Protein AF-A0A2P2M7R4-F1 (afdb_monomer_lite)

pLDDT: mean 86.1, std 12.44, range [31.02, 96.88]

InterPro domains:
  IPR011989 Armadillo-like helical [G3DSA:1.25.10.10] (7-182)
  IPR016024 Armadillo-type fold [SSF48371] (13-178)

Secondary structure (DSSP, 8-state):
-HHHHHHHHHHHHHHHHHHHHHHHHHHHHHHHHHHHHHHHHHHHHTT-SSHHHHHHHHHHHHHHTHHHHHHHHHTT-----HHHHHHHHHHHHTTS-TTT-HHHHHHHHHHHHHTTTTS-HHHHHHHHHHHHHHHTSS--HHHHHHHHHHHHHHTTT-TTT--HHHHHHHHHHHHHHHHHHH-

Sequence (183 aa):
MYSFLNLPTGSLLLEEVVNSCGREGINAIIDAVREKFNESQQEKAAGSVAWWRTREAILFALASLSDQLHEVEGLGLTSINLGGLAEQMVTEDIRTGVHDSPFLYARLFIFVAKFSPVISHGVLEHFLSAAIKVVGLDVPPPVKVGACRALSQLLPEANQGINQAQIMCLLSSLTELLHQVMF

Structure (mmCIF, N/CA/C/O backbone):
data_AF-A0A2P2M7R4-F1
#
_entry.id   AF-A0A2P2M7R4-F1
#
loop_
_atom_site.group_PDB
_atom_site.id
_atom_site.type_symbol
_atom_site.label_atom_id
_atom_site.label_alt_id
_atom_site.label_comp_id
_atom_site.label_asym_id
_atom_site.label_entity_id
_atom_site.label_seq_id
_atom_site.pdbx_PDB_ins_code
_atom_site.Cartn_x
_atom_site.Cartn_y
_atom_site.Cartn_z
_atom_site.occupancy
_atom_site.B_iso_or_equiv
_atom_site.auth_seq_id
_atom_site.auth_comp_id
_atom_site.auth_asym_id
_atom_site.auth_atom_id
_atom_site.pdbx_PDB_model_num
ATOM 1 N N . MET A 1 1 ? 8.439 12.020 -15.341 1.00 35.28 1 MET A N 1
ATOM 2 C CA . MET A 1 1 ? 7.322 12.948 -15.630 1.00 35.28 1 MET A CA 1
ATOM 3 C C . MET A 1 1 ? 6.270 12.324 -16.552 1.00 35.28 1 MET A C 1
ATOM 5 O O . MET A 1 1 ? 5.099 12.444 -16.238 1.00 35.28 1 MET A O 1
ATOM 9 N N . TYR A 1 2 ? 6.648 11.572 -17.597 1.00 31.02 2 TYR A N 1
ATOM 10 C CA . TYR A 1 2 ? 5.688 10.877 -18.477 1.00 31.02 2 TYR A CA 1
ATOM 11 C C . TYR A 1 2 ? 4.867 9.738 -17.827 1.00 31.02 2 TYR A C 1
ATOM 13 O O . TYR A 1 2 ? 3.790 9.433 -18.321 1.00 31.02 2 TYR A O 1
ATOM 21 N N . SER A 1 3 ? 5.303 9.133 -16.710 1.00 43.03 3 SER A N 1
ATOM 22 C CA . SER A 1 3 ? 4.525 8.064 -16.048 1.00 43.03 3 SER A CA 1
ATOM 23 C C . SER A 1 3 ? 3.287 8.572 -15.295 1.00 43.03 3 SER A C 1
ATOM 25 O O . SER A 1 3 ? 2.290 7.863 -15.232 1.00 43.03 3 SER A O 1
ATOM 27 N N . PHE A 1 4 ? 3.312 9.803 -14.768 1.00 40.88 4 PHE A N 1
ATOM 28 C CA . PHE A 1 4 ? 2.207 10.361 -13.975 1.00 40.88 4 PHE A CA 1
ATOM 29 C C . PHE A 1 4 ? 0.974 10.733 -14.808 1.00 40.88 4 PHE A C 1
ATOM 31 O O . PHE A 1 4 ? -0.127 10.727 -14.271 1.00 40.88 4 PHE A O 1
ATOM 38 N N . LEU A 1 5 ? 1.132 11.003 -16.110 1.00 36.91 5 LEU A N 1
ATOM 39 C CA . LEU A 1 5 ? 0.013 11.316 -17.011 1.00 36.91 5 LEU A CA 1
ATOM 40 C C . LEU A 1 5 ? -0.782 10.074 -17.449 1.00 36.91 5 LEU A C 1
ATOM 42 O O . LEU A 1 5 ? -1.956 10.200 -17.771 1.00 36.91 5 LEU A O 1
ATOM 46 N N . ASN A 1 6 ? -0.179 8.881 -17.419 1.00 51.44 6 ASN A N 1
ATOM 47 C CA . ASN A 1 6 ? -0.851 7.638 -17.822 1.00 51.44 6 ASN A CA 1
ATOM 48 C C . ASN A 1 6 ? -1.530 6.907 -16.654 1.00 51.44 6 ASN A C 1
ATOM 50 O O . ASN A 1 6 ? -2.364 6.038 -16.885 1.00 51.44 6 ASN A O 1
ATOM 54 N N . LEU A 1 7 ? -1.185 7.250 -15.410 1.00 60.19 7 LEU A N 1
ATOM 55 C CA . LEU A 1 7 ? -1.756 6.643 -14.204 1.00 60.19 7 LEU A CA 1
ATOM 56 C C . LEU A 1 7 ? -3.278 6.882 -14.075 1.00 60.19 7 LEU A C 1
ATOM 58 O O . LEU A 1 7 ? -3.989 5.903 -13.856 1.00 60.19 7 LEU A O 1
ATOM 62 N N . PRO A 1 8 ? -3.808 8.108 -14.282 1.00 67.44 8 PRO A N 1
ATOM 63 C CA . PRO A 1 8 ? -5.254 8.351 -14.253 1.00 67.44 8 PRO A CA 1
ATOM 64 C C . PRO A 1 8 ? -6.007 7.614 -15.367 1.00 67.44 8 PRO A C 1
ATOM 66 O O . PRO A 1 8 ? -7.069 7.052 -15.134 1.00 67.44 8 PRO A O 1
ATOM 69 N N . THR A 1 9 ? -5.450 7.566 -16.579 1.00 78.81 9 THR A N 1
ATOM 70 C CA . THR A 1 9 ? -6.065 6.844 -17.704 1.00 78.81 9 THR A CA 1
ATOM 71 C C . THR A 1 9 ? -6.056 5.332 -17.472 1.00 78.81 9 THR A C 1
ATOM 73 O O . THR A 1 9 ? -7.004 4.642 -17.834 1.00 78.81 9 THR A O 1
ATOM 76 N N . GLY A 1 10 ? -4.998 4.815 -16.838 1.00 83.88 10 GLY A N 1
ATOM 77 C CA . GLY A 1 10 ? -4.879 3.407 -16.473 1.00 83.88 10 GLY A CA 1
ATOM 78 C C . GLY A 1 10 ? -5.911 2.970 -15.435 1.00 83.88 10 GLY A C 1
ATOM 79 O O . GLY A 1 10 ? -6.540 1.934 -15.626 1.00 83.88 10 GLY A O 1
ATOM 80 N N . SER A 1 11 ? -6.134 3.754 -14.373 1.00 87.62 11 SER A N 1
ATOM 81 C CA . SER A 1 11 ? -7.157 3.416 -13.371 1.00 87.62 11 SER A CA 1
ATOM 82 C C . SER A 1 11 ? -8.567 3.452 -13.955 1.00 87.62 11 SER A C 1
ATOM 84 O O . SER A 1 11 ? -9.336 2.536 -13.700 1.00 87.62 11 SER A O 1
ATOM 86 N N . LEU A 1 12 ? -8.874 4.431 -14.812 1.00 89.62 12 LEU A N 1
ATOM 87 C CA . LEU A 1 12 ? -10.172 4.502 -15.493 1.00 89.62 12 LEU A CA 1
ATOM 88 C C . LEU A 1 12 ? -10.422 3.284 -16.388 1.00 89.62 12 LEU A C 1
ATOM 90 O O . LEU A 1 12 ? -11.534 2.772 -16.438 1.00 89.62 12 LEU A O 1
ATOM 94 N N . LEU A 1 13 ? -9.388 2.791 -17.076 1.00 91.88 13 LEU A N 1
ATOM 95 C CA . LEU A 1 13 ? -9.505 1.567 -17.866 1.00 91.88 13 LEU A CA 1
ATOM 96 C C . LEU A 1 13 ? -9.751 0.340 -16.979 1.00 91.88 13 LEU A C 1
ATOM 98 O O . LEU A 1 13 ? -10.551 -0.517 -17.340 1.00 91.88 13 LEU A O 1
ATOM 102 N N . LEU A 1 14 ? -9.074 0.246 -15.832 1.00 93.00 14 LEU A N 1
ATOM 103 C CA . LEU A 1 14 ? -9.299 -0.839 -14.875 1.00 93.00 14 LEU A CA 1
ATOM 104 C C . LEU A 1 14 ? -10.723 -0.802 -14.306 1.00 93.00 14 LEU A C 1
ATOM 106 O O . LEU A 1 14 ? -11.369 -1.843 -14.224 1.00 93.00 14 LEU A O 1
ATOM 110 N N . GLU A 1 15 ? -11.216 0.386 -13.957 1.00 91.50 15 GLU A N 1
ATOM 111 C CA . GLU A 1 15 ? -12.596 0.597 -13.514 1.00 91.50 15 GLU A CA 1
ATOM 112 C C . GLU A 1 15 ? -13.587 0.174 -14.604 1.00 91.50 15 GLU A C 1
ATOM 114 O O . GLU A 1 15 ? -14.522 -0.572 -14.326 1.00 91.50 15 GLU A O 1
ATOM 119 N N . GLU A 1 16 ? -13.347 0.569 -15.856 1.00 92.38 16 GLU A N 1
ATOM 120 C CA . GLU A 1 16 ? -14.188 0.181 -16.989 1.00 92.38 16 GLU A CA 1
ATOM 121 C C . GLU A 1 16 ? -14.194 -1.336 -17.212 1.00 92.38 16 GLU A C 1
ATOM 123 O O . GLU A 1 16 ? -15.250 -1.917 -17.439 1.00 92.38 16 GLU A O 1
ATOM 128 N N . VAL A 1 17 ? -13.046 -2.008 -17.088 1.00 92.75 17 VAL A N 1
ATOM 129 C CA . VAL A 1 17 ? -12.968 -3.476 -17.176 1.00 92.75 17 VAL A CA 1
ATOM 130 C C . VAL A 1 17 ? -13.793 -4.138 -16.075 1.00 92.75 17 VAL A C 1
ATOM 132 O O . VAL A 1 17 ? -14.521 -5.088 -16.357 1.00 92.75 17 VAL A O 1
ATOM 135 N N . VAL A 1 18 ? -13.718 -3.652 -14.835 1.00 92.12 18 VAL A N 1
ATOM 136 C CA . VAL A 1 18 ? -14.536 -4.181 -13.732 1.00 92.12 18 VAL A CA 1
ATOM 137 C C . VAL A 1 18 ? -16.023 -3.932 -13.982 1.00 92.12 18 VAL A C 1
ATOM 139 O O . VAL A 1 18 ? -16.830 -4.840 -13.799 1.00 92.12 18 VAL A O 1
ATOM 142 N N . ASN A 1 19 ? -16.390 -2.744 -14.458 1.00 90.69 19 ASN A N 1
ATOM 143 C CA . ASN A 1 19 ? -17.783 -2.384 -14.716 1.00 90.69 19 ASN A CA 1
ATOM 144 C C . ASN A 1 19 ? -18.386 -3.180 -15.885 1.00 90.69 19 ASN A C 1
ATOM 146 O O . ASN A 1 19 ? -19.524 -3.637 -15.798 1.00 90.69 19 ASN A O 1
ATOM 150 N N . SER A 1 20 ? -17.623 -3.375 -16.963 1.00 93.62 20 SER A N 1
ATOM 151 C CA . SER A 1 20 ? -18.071 -4.076 -18.171 1.00 93.62 20 SER A CA 1
ATOM 152 C C . SER A 1 20 ? -18.028 -5.602 -18.040 1.00 93.62 20 SER A C 1
ATOM 154 O O . SER A 1 20 ? -18.881 -6.291 -18.598 1.00 93.62 20 SER A O 1
ATOM 156 N N . CYS A 1 21 ? -17.049 -6.147 -17.311 1.00 90.94 21 CYS A N 1
ATOM 157 C CA . CYS A 1 21 ? -16.827 -7.594 -17.200 1.00 90.94 21 CYS A CA 1
ATOM 158 C C . CYS A 1 21 ? -17.222 -8.174 -15.835 1.00 90.94 21 CYS A C 1
ATOM 160 O O . CYS A 1 21 ? -17.026 -9.365 -15.613 1.00 90.94 21 CYS A O 1
ATOM 162 N N . GLY A 1 22 ? -17.724 -7.359 -14.905 1.00 88.56 22 GLY A N 1
ATOM 163 C CA . GLY A 1 22 ? -18.180 -7.798 -13.589 1.00 88.56 22 GLY A CA 1
ATOM 164 C C . GLY A 1 22 ? -17.140 -8.629 -12.830 1.00 88.56 22 GLY A C 1
ATOM 165 O O . GLY A 1 22 ? -15.982 -8.237 -12.660 1.00 88.56 22 GLY A O 1
ATOM 166 N N . ARG A 1 23 ? -17.557 -9.810 -12.362 1.00 86.69 23 ARG A N 1
ATOM 167 C CA . ARG A 1 23 ? -16.723 -10.684 -11.523 1.00 86.69 23 ARG A CA 1
ATOM 168 C C . ARG A 1 23 ? -15.523 -11.236 -12.279 1.00 86.69 23 ARG A C 1
ATOM 170 O O . ARG A 1 23 ? -14.448 -11.369 -11.704 1.00 86.69 23 ARG A O 1
ATOM 177 N N . GLU A 1 24 ? -15.697 -11.565 -13.548 1.00 89.69 24 GLU A N 1
ATOM 178 C CA . GLU A 1 24 ? -14.645 -12.072 -14.418 1.00 89.69 24 GLU A CA 1
ATOM 179 C C . GLU A 1 24 ? -13.532 -11.030 -14.570 1.00 89.69 24 GLU A C 1
ATOM 181 O O . GLU A 1 24 ? -12.355 -11.381 -14.491 1.00 89.69 24 GLU A O 1
ATOM 186 N N . GLY A 1 25 ? -13.899 -9.748 -14.685 1.00 92.19 25 GLY A N 1
ATOM 187 C CA . GLY A 1 25 ? -12.954 -8.629 -14.679 1.00 92.19 25 GLY A CA 1
ATOM 188 C C . GLY A 1 25 ? -12.169 -8.534 -13.369 1.00 92.19 25 GLY A C 1
ATOM 189 O O . GLY A 1 25 ? -10.942 -8.447 -13.386 1.00 92.19 25 GLY A O 1
ATOM 190 N N . ILE A 1 26 ? -12.858 -8.630 -12.230 1.00 91.06 26 ILE A N 1
ATOM 191 C CA . ILE A 1 26 ? -12.224 -8.607 -10.902 1.00 91.06 26 ILE A CA 1
ATOM 192 C C . ILE A 1 26 ? -11.266 -9.787 -10.719 1.00 91.06 26 ILE A C 1
ATOM 194 O O . ILE A 1 26 ? -10.124 -9.588 -10.308 1.00 91.06 26 ILE A O 1
ATOM 198 N N . ASN A 1 27 ? -11.695 -11.005 -11.055 1.00 90.38 27 ASN A N 1
ATOM 199 C CA . ASN A 1 27 ? -10.860 -12.201 -10.946 1.00 90.38 27 ASN A CA 1
ATOM 200 C C . ASN A 1 27 ? -9.600 -12.077 -11.811 1.00 90.38 27 ASN A C 1
ATOM 202 O O . ASN A 1 27 ? -8.501 -12.317 -11.319 1.00 90.38 27 ASN A O 1
ATOM 206 N N . ALA A 1 28 ? -9.745 -11.622 -13.060 1.00 92.75 28 ALA A N 1
ATOM 207 C CA . ALA A 1 28 ? -8.616 -11.411 -13.961 1.00 92.75 28 ALA A CA 1
ATOM 208 C C . ALA A 1 28 ? -7.618 -10.378 -13.415 1.00 92.75 28 ALA A C 1
ATOM 210 O O . ALA A 1 28 ? -6.407 -10.584 -13.498 1.00 92.75 28 ALA A O 1
ATOM 211 N N . ILE A 1 29 ? -8.107 -9.286 -12.818 1.00 93.38 29 ILE A N 1
ATOM 212 C CA . ILE A 1 29 ? -7.251 -8.270 -12.192 1.00 93.38 29 ILE A CA 1
ATOM 213 C C . ILE A 1 29 ? -6.515 -8.848 -10.983 1.00 93.38 29 ILE A C 1
ATOM 215 O O . ILE A 1 29 ? -5.313 -8.629 -10.848 1.00 93.38 29 ILE A O 1
ATOM 219 N N . ILE A 1 30 ? -7.193 -9.605 -10.119 1.00 92.81 30 ILE A N 1
ATOM 220 C CA . ILE A 1 30 ? -6.562 -10.224 -8.947 1.00 92.81 30 ILE A CA 1
ATOM 221 C C . ILE A 1 30 ? -5.509 -11.258 -9.355 1.00 92.81 30 ILE A C 1
ATOM 223 O O . ILE A 1 30 ? -4.428 -11.291 -8.763 1.00 92.81 30 ILE A O 1
ATOM 227 N N . ASP A 1 31 ? -5.783 -12.073 -10.370 1.00 93.25 31 ASP A N 1
ATOM 228 C CA . ASP A 1 31 ? -4.819 -13.050 -10.875 1.00 93.25 31 ASP A CA 1
ATOM 229 C C . ASP A 1 31 ? -3.588 -12.354 -11.471 1.00 93.25 31 ASP A C 1
ATOM 231 O O . ASP A 1 31 ? -2.458 -12.69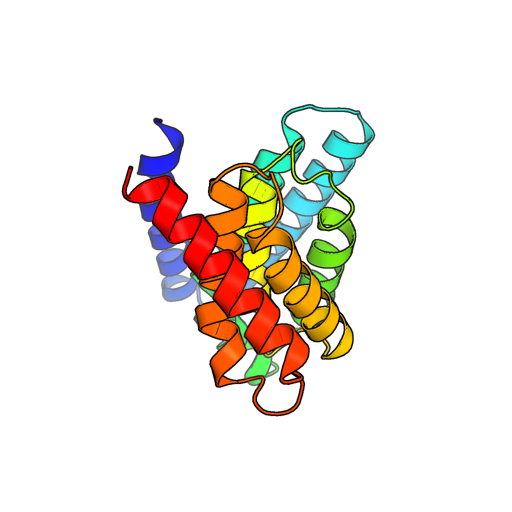7 -11.111 1.00 93.25 31 ASP A O 1
ATOM 235 N N . ALA A 1 32 ? -3.788 -11.295 -12.263 1.00 95.62 32 ALA A N 1
ATOM 236 C CA . ALA A 1 32 ? -2.696 -10.470 -12.779 1.00 95.62 32 ALA A CA 1
ATOM 237 C C . ALA A 1 32 ? -1.894 -9.799 -11.651 1.00 95.62 32 ALA A C 1
ATOM 239 O O . ALA A 1 32 ? -0.665 -9.759 -11.691 1.00 95.62 32 ALA A O 1
ATOM 240 N N . VAL A 1 33 ? -2.564 -9.302 -10.608 1.00 95.31 33 VAL A N 1
ATOM 241 C CA . VAL A 1 33 ? -1.910 -8.725 -9.427 1.00 95.31 33 VAL A CA 1
ATOM 242 C C . VAL A 1 33 ? -1.035 -9.759 -8.725 1.00 95.31 33 VAL A C 1
ATOM 244 O O . VAL A 1 33 ? 0.099 -9.439 -8.377 1.00 95.31 33 VAL A O 1
ATOM 247 N N . ARG A 1 34 ? -1.510 -10.995 -8.532 1.00 95.00 34 ARG A N 1
ATOM 248 C CA . ARG A 1 34 ? -0.722 -12.073 -7.910 1.00 95.00 34 ARG A CA 1
ATOM 249 C C . ARG A 1 34 ? 0.492 -12.442 -8.754 1.00 95.00 34 ARG A C 1
ATOM 251 O O . ARG A 1 34 ? 1.588 -12.586 -8.213 1.00 95.00 34 ARG A O 1
ATOM 258 N N . GLU A 1 35 ? 0.315 -12.559 -10.066 1.00 96.69 35 GLU A N 1
ATOM 259 C CA . GLU A 1 35 ? 1.405 -12.811 -11.009 1.00 96.69 35 GLU A CA 1
ATOM 260 C C . GLU A 1 35 ? 2.469 -11.708 -10.917 1.00 96.69 35 GLU A C 1
ATOM 262 O O . GLU A 1 35 ? 3.631 -11.989 -10.618 1.00 96.69 35 GLU A O 1
ATOM 267 N N . LYS A 1 36 ? 2.066 -10.438 -11.050 1.00 96.88 36 LYS A N 1
ATOM 268 C CA . LYS A 1 36 ? 2.977 -9.284 -10.983 1.00 96.88 36 LYS A CA 1
ATOM 269 C C . LYS A 1 36 ? 3.601 -9.077 -9.611 1.00 96.88 36 LYS A C 1
ATOM 271 O O . LYS A 1 36 ? 4.754 -8.652 -9.518 1.00 96.88 36 LYS A O 1
ATOM 276 N N . PHE A 1 37 ? 2.891 -9.421 -8.541 1.00 95.81 37 PHE A N 1
ATOM 277 C CA . PHE A 1 37 ? 3.450 -9.457 -7.197 1.00 95.81 37 PHE A CA 1
ATOM 278 C C . PHE A 1 37 ? 4.598 -10.474 -7.119 1.00 95.81 37 PHE A C 1
ATOM 280 O O . PHE A 1 37 ? 5.684 -10.124 -6.658 1.00 95.81 37 PHE A O 1
ATOM 287 N N . ASN A 1 38 ? 4.394 -11.697 -7.611 1.00 95.81 38 ASN A N 1
ATOM 288 C CA . ASN A 1 38 ? 5.406 -12.754 -7.584 1.00 95.81 38 ASN A CA 1
ATOM 289 C C . ASN A 1 38 ? 6.616 -12.438 -8.471 1.00 95.81 38 ASN A C 1
ATOM 291 O O . ASN A 1 38 ? 7.749 -12.612 -8.022 1.00 95.81 38 ASN A O 1
ATOM 295 N N . GLU A 1 39 ? 6.397 -11.933 -9.687 1.00 96.75 39 GLU A N 1
ATOM 296 C CA . GLU A 1 39 ? 7.475 -11.464 -10.571 1.00 96.75 39 GLU A CA 1
ATOM 297 C C . GLU A 1 39 ? 8.331 -10.406 -9.869 1.00 96.75 39 GLU A C 1
ATOM 299 O O . GLU A 1 39 ? 9.552 -10.525 -9.788 1.00 96.75 39 GLU A O 1
ATOM 304 N N . SER A 1 40 ? 7.683 -9.405 -9.275 1.00 96.31 40 SER A N 1
ATOM 305 C CA . SER A 1 40 ? 8.384 -8.332 -8.582 1.00 96.31 40 SER A CA 1
ATOM 306 C C . SER A 1 40 ? 9.175 -8.820 -7.359 1.00 96.31 40 SER A C 1
ATOM 308 O O . SER A 1 40 ? 10.273 -8.324 -7.100 1.00 96.31 40 SER A O 1
ATOM 310 N N . GLN A 1 41 ? 8.687 -9.836 -6.635 1.00 94.75 41 GLN A N 1
ATOM 311 C CA . GLN A 1 41 ? 9.470 -10.463 -5.560 1.00 94.75 41 GLN A CA 1
ATOM 312 C C . GLN A 1 41 ? 10.738 -11.130 -6.086 1.00 94.75 41 GLN A C 1
ATOM 314 O O . GLN A 1 41 ? 11.792 -11.022 -5.458 1.00 94.75 41 GLN A O 1
ATOM 319 N N . GLN A 1 42 ? 10.655 -11.807 -7.231 1.00 95.94 42 GLN A N 1
ATOM 320 C CA . GLN A 1 42 ? 11.819 -12.435 -7.852 1.00 95.94 42 GLN A CA 1
ATOM 321 C C . GLN A 1 42 ? 12.829 -11.378 -8.307 1.00 95.94 42 GLN A C 1
ATOM 323 O O . GLN A 1 42 ? 14.022 -11.521 -8.047 1.00 95.94 42 GLN A O 1
ATOM 328 N N . GLU A 1 43 ? 12.364 -10.274 -8.896 1.00 95.81 43 GLU A N 1
ATOM 329 C CA . GLU A 1 43 ? 13.222 -9.143 -9.259 1.00 95.81 43 GLU A CA 1
ATOM 330 C C . GLU A 1 43 ? 13.901 -8.512 -8.036 1.00 95.81 43 GLU A C 1
ATOM 332 O O . GLU A 1 43 ? 15.094 -8.199 -8.088 1.00 95.81 43 GLU A O 1
ATOM 337 N N . LYS A 1 44 ? 13.168 -8.346 -6.926 1.00 93.62 44 LYS A N 1
ATOM 338 C CA . LYS A 1 44 ? 13.712 -7.854 -5.651 1.00 93.62 44 LYS A CA 1
ATOM 339 C C . LYS A 1 44 ? 14.804 -8.786 -5.127 1.00 93.62 44 LYS A C 1
ATOM 341 O O . LYS A 1 44 ? 15.883 -8.316 -4.777 1.00 93.62 44 LYS A O 1
ATOM 346 N N . ALA A 1 45 ? 14.554 -10.096 -5.121 1.00 93.62 45 ALA A N 1
ATOM 347 C CA . ALA A 1 45 ? 15.523 -11.105 -4.692 1.00 93.62 45 ALA A CA 1
ATOM 348 C C . ALA A 1 45 ? 16.764 -11.161 -5.601 1.00 93.62 45 ALA A C 1
ATOM 350 O O . ALA A 1 45 ? 17.869 -11.408 -5.123 1.00 93.62 45 ALA A O 1
ATOM 351 N N . ALA A 1 46 ? 16.598 -10.874 -6.894 1.00 96.00 46 ALA A N 1
ATOM 352 C CA . ALA A 1 46 ? 17.687 -10.757 -7.860 1.00 96.00 46 ALA A CA 1
ATOM 353 C C . ALA A 1 46 ? 18.470 -9.430 -7.759 1.00 96.00 46 ALA A C 1
ATOM 355 O O . ALA A 1 46 ? 19.418 -9.224 -8.515 1.00 96.00 46 ALA A O 1
ATOM 356 N N . GLY A 1 47 ? 18.092 -8.521 -6.851 1.00 93.25 47 GLY A N 1
ATOM 357 C CA . GLY A 1 47 ? 18.769 -7.236 -6.660 1.00 93.25 47 GLY A CA 1
ATOM 358 C C . GLY A 1 47 ? 18.460 -6.197 -7.741 1.00 93.25 47 GLY A C 1
ATOM 359 O O . GLY A 1 47 ? 19.238 -5.263 -7.932 1.00 93.25 47 GLY A O 1
ATOM 360 N N . SER A 1 48 ? 17.342 -6.339 -8.462 1.00 94.12 48 SER A N 1
ATOM 361 C CA . SER A 1 48 ? 16.880 -5.317 -9.406 1.00 94.12 48 SER A CA 1
ATOM 362 C C . SER A 1 48 ? 16.708 -3.971 -8.694 1.00 94.12 48 SER A C 1
ATOM 364 O O . SER A 1 48 ? 16.317 -3.910 -7.536 1.00 94.12 48 SER A O 1
ATOM 366 N N . VAL A 1 49 ? 16.946 -2.858 -9.383 1.00 90.75 49 VAL A N 1
ATOM 367 C CA . VAL A 1 49 ? 16.645 -1.511 -8.851 1.00 90.75 49 VAL A CA 1
ATOM 368 C C . VAL A 1 49 ? 15.242 -1.030 -9.232 1.00 90.75 49 VAL A C 1
ATOM 370 O O . VAL A 1 49 ? 14.791 0.019 -8.773 1.00 90.75 49 VAL A O 1
ATOM 373 N N . ALA A 1 50 ? 14.552 -1.775 -10.101 1.00 91.50 50 ALA A N 1
ATOM 374 C CA . ALA A 1 50 ? 13.271 -1.390 -10.685 1.00 91.50 50 ALA A CA 1
ATOM 375 C C . ALA A 1 50 ? 12.065 -2.175 -10.139 1.00 91.50 50 ALA A C 1
ATOM 377 O O . ALA A 1 50 ? 10.941 -1.752 -10.411 1.00 91.50 50 ALA A O 1
ATOM 378 N N . TRP A 1 51 ? 12.274 -3.239 -9.344 1.00 94.56 51 TRP A N 1
ATOM 379 C CA . TRP A 1 51 ? 11.200 -4.122 -8.844 1.00 94.56 51 TRP A CA 1
ATOM 380 C C . TRP A 1 51 ? 10.043 -3.350 -8.198 1.00 94.56 51 TRP A C 1
ATOM 382 O O . TRP A 1 51 ? 8.871 -3.655 -8.420 1.00 94.56 51 TRP A O 1
ATOM 392 N N . TRP A 1 52 ? 10.372 -2.299 -7.440 1.00 94.81 52 TRP A N 1
ATOM 393 C CA . TRP A 1 52 ? 9.413 -1.509 -6.673 1.00 94.81 52 TRP A CA 1
ATOM 394 C C . TRP A 1 52 ? 8.408 -0.764 -7.556 1.00 94.81 52 TRP A C 1
ATOM 396 O O . TRP A 1 52 ? 7.348 -0.387 -7.070 1.00 94.81 52 TRP A O 1
ATOM 406 N N . ARG A 1 53 ? 8.701 -0.544 -8.846 1.00 94.62 53 ARG A N 1
ATOM 407 C CA . ARG A 1 53 ? 7.774 0.130 -9.771 1.00 94.62 53 ARG A CA 1
ATOM 408 C C . ARG A 1 53 ? 6.574 -0.750 -10.084 1.00 94.62 53 ARG A C 1
ATOM 410 O O . ARG A 1 53 ? 5.448 -0.269 -10.060 1.00 94.62 53 ARG A O 1
ATOM 417 N N . THR A 1 54 ? 6.816 -2.038 -10.323 1.00 95.25 54 THR A N 1
ATOM 418 C CA . THR A 1 54 ? 5.749 -3.026 -10.503 1.00 95.25 54 THR A CA 1
ATOM 419 C C . THR A 1 54 ? 4.925 -3.144 -9.223 1.00 95.25 54 THR A C 1
ATOM 421 O O . THR A 1 54 ? 3.700 -3.142 -9.297 1.00 95.25 54 THR A O 1
ATOM 424 N N . ARG A 1 55 ? 5.573 -3.135 -8.045 1.00 94.38 55 ARG A N 1
ATOM 425 C CA . ARG A 1 55 ? 4.873 -3.089 -6.745 1.00 94.38 55 ARG A CA 1
ATOM 426 C C . ARG A 1 55 ? 3.996 -1.863 -6.578 1.00 94.38 55 ARG A C 1
ATOM 428 O O . ARG A 1 55 ? 2.844 -1.969 -6.181 1.00 94.38 55 ARG A O 1
ATOM 435 N N . GLU A 1 56 ? 4.537 -0.693 -6.875 1.00 95.31 56 GLU A N 1
ATOM 436 C CA . GLU A 1 56 ? 3.797 0.554 -6.737 1.00 95.31 56 GLU A CA 1
ATOM 437 C C . GLU A 1 56 ? 2.571 0.560 -7.658 1.00 95.31 56 GLU A C 1
ATOM 439 O O . GLU A 1 56 ? 1.482 0.918 -7.211 1.00 95.31 56 GLU A O 1
ATOM 444 N N . ALA A 1 57 ? 2.715 0.058 -8.889 1.00 95.06 57 ALA A N 1
ATOM 445 C CA . ALA A 1 57 ? 1.625 -0.045 -9.850 1.00 95.06 57 ALA A CA 1
ATOM 446 C C . ALA A 1 57 ? 0.514 -1.011 -9.401 1.00 95.06 57 ALA A C 1
ATOM 448 O O . ALA A 1 57 ? -0.661 -0.667 -9.526 1.00 95.06 57 ALA A O 1
ATOM 449 N N . ILE A 1 58 ? 0.848 -2.186 -8.848 1.00 95.69 58 ILE A N 1
ATOM 450 C CA . ILE A 1 58 ? -0.176 -3.120 -8.344 1.00 95.69 58 ILE A CA 1
ATOM 451 C C . ILE A 1 58 ? -0.910 -2.551 -7.124 1.00 95.69 58 ILE A C 1
ATOM 453 O O . ILE A 1 58 ? -2.133 -2.650 -7.057 1.00 95.69 58 ILE A O 1
ATOM 457 N N . LEU A 1 59 ? -0.204 -1.892 -6.197 1.00 95.69 59 LEU A N 1
ATOM 458 C CA . LEU A 1 59 ? -0.835 -1.252 -5.039 1.00 95.69 59 LEU A CA 1
ATOM 459 C C . LEU A 1 59 ? -1.739 -0.096 -5.478 1.00 95.69 59 LEU A C 1
ATOM 461 O O . LEU A 1 59 ? -2.811 0.098 -4.911 1.00 95.69 59 LEU A O 1
ATOM 465 N N . PHE A 1 60 ? -1.327 0.662 -6.498 1.00 94.50 60 PHE A N 1
ATOM 466 C CA . PHE A 1 60 ? -2.159 1.699 -7.102 1.00 94.50 60 PHE A CA 1
ATOM 467 C C . PHE A 1 60 ? -3.422 1.119 -7.738 1.00 94.50 60 PHE A C 1
ATOM 469 O O . PHE A 1 60 ? -4.509 1.592 -7.426 1.00 94.50 60 PHE A O 1
ATOM 476 N N . ALA A 1 61 ? -3.293 0.080 -8.566 1.00 94.75 61 ALA A N 1
ATOM 477 C CA . ALA A 1 61 ? -4.426 -0.571 -9.218 1.00 94.75 61 ALA A CA 1
ATOM 478 C C . ALA A 1 61 ? -5.458 -1.078 -8.199 1.00 94.75 61 ALA A C 1
ATOM 480 O O . ALA A 1 61 ? -6.644 -0.782 -8.325 1.00 94.75 61 ALA A O 1
ATOM 481 N N . LEU A 1 62 ? -5.006 -1.773 -7.151 1.00 95.12 62 LEU A N 1
ATOM 482 C CA . LEU A 1 62 ? -5.886 -2.256 -6.086 1.00 95.12 62 LEU A CA 1
ATOM 483 C C . LEU A 1 62 ? -6.547 -1.110 -5.310 1.00 95.12 62 LEU A C 1
ATOM 485 O O . LEU A 1 62 ? -7.744 -1.158 -5.051 1.00 95.12 62 LEU A O 1
ATOM 489 N N . ALA A 1 63 ? -5.792 -0.067 -4.951 1.00 94.25 63 ALA A N 1
ATOM 490 C CA . ALA A 1 63 ? -6.332 1.083 -4.224 1.00 94.25 63 ALA A CA 1
ATOM 491 C C . ALA A 1 63 ? -7.342 1.899 -5.050 1.00 94.25 63 ALA A C 1
ATOM 493 O O . ALA A 1 63 ? -8.254 2.492 -4.474 1.00 94.25 63 ALA A O 1
ATOM 494 N N . SER A 1 64 ? -7.187 1.940 -6.376 1.00 93.19 64 SER A N 1
ATOM 495 C CA . SER A 1 64 ? -8.156 2.550 -7.295 1.00 93.19 64 SER A CA 1
ATOM 496 C C . SER A 1 64 ? -9.466 1.768 -7.371 1.00 93.19 64 SER A C 1
ATOM 498 O O . SER A 1 64 ? -10.518 2.378 -7.501 1.00 93.19 64 SER A O 1
ATOM 500 N N . LEU A 1 65 ? -9.407 0.443 -7.236 1.00 94.06 65 LEU A N 1
ATOM 501 C CA . LEU A 1 65 ? -10.564 -0.454 -7.305 1.00 94.06 65 LEU A CA 1
ATOM 502 C C . LEU A 1 65 ? -11.121 -0.832 -5.923 1.00 94.06 65 LEU A C 1
ATOM 504 O O . LEU A 1 65 ? -11.852 -1.814 -5.801 1.00 94.06 65 LEU A O 1
ATOM 508 N N . SER A 1 66 ? -10.741 -0.104 -4.865 1.00 93.38 66 SER A N 1
ATOM 509 C CA . SER A 1 66 ? -11.051 -0.483 -3.480 1.00 93.38 66 SER A CA 1
ATOM 510 C C . SER A 1 66 ? -12.540 -0.710 -3.2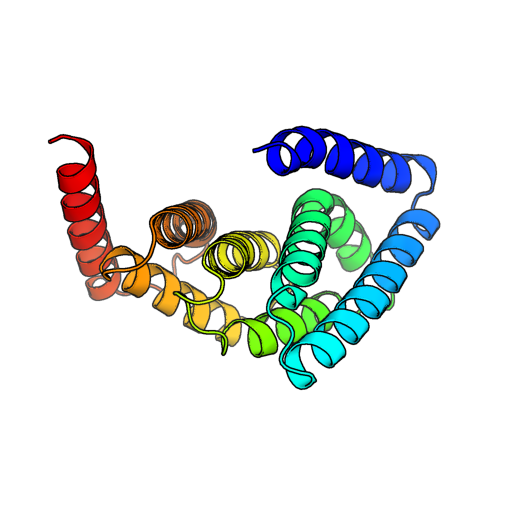58 1.00 93.38 66 SER A C 1
ATOM 512 O O . SER A 1 66 ? -12.936 -1.658 -2.591 1.00 93.38 66 SER A O 1
ATOM 514 N N . ASP A 1 67 ? -13.368 0.153 -3.839 1.00 91.81 67 ASP A N 1
ATOM 515 C CA . ASP A 1 67 ? -14.796 0.186 -3.547 1.00 91.81 67 ASP A CA 1
ATOM 516 C C . ASP A 1 67 ? -15.488 -1.038 -4.171 1.00 91.81 67 ASP A C 1
ATOM 518 O O . ASP A 1 67 ? -16.233 -1.742 -3.490 1.00 91.81 67 ASP A O 1
ATOM 522 N N . GLN A 1 68 ? -15.138 -1.370 -5.418 1.00 91.44 68 GLN A N 1
ATOM 523 C CA . GLN A 1 68 ? -15.619 -2.567 -6.112 1.00 91.44 68 GLN A CA 1
ATOM 524 C C . GLN A 1 68 ? -15.103 -3.851 -5.451 1.00 91.44 68 GLN A C 1
ATOM 526 O O . GLN A 1 68 ? -15.824 -4.845 -5.350 1.00 91.44 68 GLN A O 1
ATOM 531 N N . LEU A 1 69 ? -13.849 -3.850 -4.989 1.00 91.25 69 LEU A N 1
ATOM 532 C CA . LEU A 1 69 ? -13.245 -5.011 -4.339 1.00 91.25 69 LEU A CA 1
ATOM 533 C C . LEU A 1 69 ? -13.892 -5.310 -2.978 1.00 91.25 69 LEU A C 1
ATOM 535 O O . LEU A 1 69 ? -14.197 -6.472 -2.704 1.00 91.25 69 LEU A O 1
ATOM 539 N N . HIS A 1 70 ? -14.165 -4.287 -2.161 1.00 89.88 70 HIS A N 1
ATOM 540 C CA . HIS A 1 70 ? -14.869 -4.466 -0.887 1.00 89.88 70 HIS A CA 1
ATOM 541 C C . HIS A 1 70 ? -16.313 -4.932 -1.076 1.00 89.88 70 HIS A C 1
ATOM 543 O O . HIS A 1 70 ? -16.783 -5.773 -0.310 1.00 89.88 70 HIS A O 1
ATOM 549 N N . GLU A 1 71 ? -17.018 -4.416 -2.087 1.00 87.50 71 GLU A N 1
ATOM 550 C CA . GLU A 1 71 ? -18.386 -4.845 -2.390 1.00 87.50 71 GLU A CA 1
ATOM 551 C C . GLU A 1 71 ? -18.433 -6.350 -2.678 1.00 87.50 71 GLU A C 1
ATOM 553 O O . GLU A 1 71 ? -19.239 -7.086 -2.107 1.00 87.50 71 GLU A O 1
ATOM 558 N N . VAL A 1 72 ? -17.516 -6.836 -3.513 1.00 82.38 72 VAL A N 1
ATOM 559 C CA . VAL A 1 72 ? -17.486 -8.247 -3.898 1.00 82.38 72 VAL A CA 1
ATOM 560 C C . VAL A 1 72 ? -17.044 -9.165 -2.754 1.00 82.38 72 VAL A C 1
ATOM 562 O O . VAL A 1 72 ? -17.585 -10.270 -2.628 1.00 82.38 72 VAL A O 1
ATOM 565 N N . GLU A 1 73 ? -16.118 -8.723 -1.899 1.00 78.62 73 GLU A N 1
ATOM 566 C CA . GLU A 1 73 ? -15.727 -9.471 -0.697 1.00 78.62 73 GLU A CA 1
ATOM 567 C C . GLU A 1 73 ? -16.868 -9.540 0.330 1.00 78.62 73 GLU A C 1
ATOM 569 O O . GLU A 1 73 ? -17.163 -10.621 0.843 1.00 78.62 73 GLU A O 1
ATOM 574 N N . GLY A 1 74 ? -17.577 -8.432 0.572 1.00 75.75 74 GLY A N 1
ATOM 575 C CA . GLY A 1 74 ? -18.703 -8.377 1.511 1.00 75.75 74 GLY A CA 1
ATOM 576 C C . GLY A 1 74 ? -19.884 -9.266 1.111 1.00 75.75 74 GLY A C 1
ATOM 577 O O . GLY A 1 74 ? -20.592 -9.792 1.969 1.00 75.75 74 GLY A O 1
ATOM 578 N N . LEU A 1 75 ? -20.070 -9.497 -0.190 1.00 76.50 75 LEU A N 1
ATOM 579 C CA . LEU A 1 75 ? -21.081 -10.418 -0.710 1.00 76.50 75 LEU A CA 1
ATOM 580 C C . LEU A 1 75 ? -20.638 -11.898 -0.646 1.00 76.50 75 LEU A C 1
ATOM 582 O O . LEU A 1 75 ? -21.411 -12.784 -1.014 1.00 76.50 75 LEU A O 1
ATOM 586 N N . GLY A 1 76 ? -19.402 -12.187 -0.213 1.00 68.38 76 GLY A N 1
ATOM 587 C CA . GLY A 1 76 ? -18.828 -13.539 -0.182 1.00 68.38 76 GLY A CA 1
ATOM 588 C C . GLY A 1 76 ? -18.687 -14.165 -1.573 1.00 68.38 76 GLY A C 1
ATOM 589 O O . GLY A 1 76 ? -18.635 -15.387 -1.715 1.00 68.38 76 GLY A O 1
ATOM 590 N N . LEU A 1 77 ? -18.685 -13.335 -2.620 1.00 60.69 77 LEU A N 1
ATOM 591 C CA . LEU A 1 77 ? -18.782 -13.774 -4.014 1.00 60.69 77 LEU A CA 1
ATOM 592 C C . LEU A 1 77 ? -17.436 -14.180 -4.610 1.00 60.69 77 LEU A C 1
ATOM 594 O O . LEU A 1 77 ? -17.396 -14.736 -5.713 1.00 60.69 77 LEU A O 1
ATOM 598 N N . THR A 1 78 ? -16.350 -13.916 -3.889 1.00 59.91 78 THR A N 1
ATOM 599 C CA . THR A 1 78 ? -14.993 -14.259 -4.290 1.00 59.91 78 THR A CA 1
ATOM 600 C C . THR A 1 78 ? -14.273 -15.031 -3.194 1.00 59.91 78 THR A C 1
ATOM 602 O O . THR A 1 78 ? -14.259 -14.658 -2.027 1.00 59.91 78 THR A O 1
ATOM 605 N N . SER A 1 79 ? -13.579 -16.100 -3.585 1.00 63.41 79 SER A N 1
ATOM 606 C CA . SER A 1 79 ? -12.614 -16.806 -2.733 1.00 63.41 79 SER A CA 1
ATOM 607 C C . SER A 1 79 ? -11.272 -16.059 -2.645 1.00 63.41 79 SER A C 1
ATOM 609 O O . SER A 1 79 ? -10.222 -16.683 -2.500 1.00 63.41 79 SER A O 1
ATOM 611 N N . ILE A 1 80 ? -11.267 -14.738 -2.855 1.00 70.50 80 ILE A N 1
ATOM 612 C CA . ILE A 1 80 ? -10.053 -13.979 -3.187 1.00 70.50 80 ILE A CA 1
ATOM 613 C C . ILE A 1 80 ? -9.136 -13.765 -1.973 1.00 70.50 80 ILE A C 1
ATOM 615 O O . ILE A 1 80 ? -7.943 -13.548 -2.181 1.00 70.50 80 ILE A O 1
ATOM 619 N N . ASN A 1 81 ? -9.632 -13.954 -0.741 1.00 83.81 81 ASN A N 1
ATOM 620 C CA . ASN A 1 81 ? -8.899 -13.683 0.505 1.00 83.81 81 ASN A CA 1
ATOM 621 C C . ASN A 1 81 ? -8.160 -12.337 0.408 1.00 83.81 81 ASN A C 1
ATOM 623 O O . ASN A 1 81 ? -6.928 -12.280 0.472 1.00 83.81 81 ASN A O 1
ATOM 627 N N . LEU A 1 82 ? -8.922 -11.272 0.138 1.00 87.19 82 LEU A N 1
ATOM 628 C CA . LEU A 1 82 ? -8.378 -9.957 -0.184 1.00 87.19 82 LEU A CA 1
ATOM 629 C C . LEU A 1 82 ? -7.612 -9.388 1.009 1.00 87.19 82 LEU A C 1
ATOM 631 O O . LEU A 1 82 ? -6.506 -8.886 0.824 1.00 87.19 82 LEU A O 1
ATOM 635 N N . GLY A 1 83 ? -8.147 -9.567 2.221 1.00 88.44 83 GLY A N 1
ATOM 636 C CA . GLY A 1 83 ? -7.449 -9.257 3.469 1.00 88.44 83 GLY A CA 1
ATOM 637 C C . GLY A 1 83 ? -6.090 -9.955 3.570 1.00 88.44 83 GLY A C 1
ATOM 638 O O . GLY A 1 83 ? -5.070 -9.293 3.748 1.00 88.44 83 GLY A O 1
ATOM 639 N N . GLY A 1 84 ? -6.035 -11.275 3.353 1.00 90.75 84 GLY A N 1
ATOM 640 C CA . GLY A 1 84 ? -4.773 -12.022 3.391 1.00 90.75 84 GLY A CA 1
ATOM 641 C C . GLY A 1 84 ? -3.765 -11.588 2.319 1.00 90.75 84 GLY A C 1
ATOM 642 O O . GLY A 1 84 ? -2.570 -11.491 2.600 1.00 90.75 84 GLY A O 1
ATOM 643 N N . LEU A 1 85 ? -4.231 -11.277 1.104 1.00 91.44 85 LEU A N 1
ATOM 644 C CA . LEU A 1 85 ? -3.380 -10.733 0.041 1.00 91.44 85 LEU A CA 1
ATOM 645 C C . LEU A 1 85 ? -2.831 -9.349 0.418 1.00 91.44 85 LEU A C 1
ATOM 647 O O . LEU A 1 85 ? -1.634 -9.101 0.268 1.00 91.44 85 LEU A O 1
ATOM 651 N N . ALA A 1 86 ? -3.684 -8.463 0.934 1.00 92.69 86 ALA A N 1
ATOM 652 C CA . ALA A 1 86 ? -3.298 -7.124 1.362 1.00 92.69 86 ALA A CA 1
ATOM 653 C C . ALA A 1 86 ? -2.272 -7.174 2.504 1.00 92.69 86 ALA A C 1
ATOM 655 O O . ALA A 1 86 ? -1.239 -6.511 2.435 1.00 92.69 86 ALA A O 1
ATOM 656 N N . GLU A 1 87 ? -2.489 -8.012 3.517 1.00 92.75 87 GLU A N 1
ATOM 657 C CA . GLU A 1 87 ? -1.551 -8.190 4.630 1.00 92.75 87 GLU A CA 1
ATOM 658 C C . GLU A 1 87 ? -0.201 -8.754 4.187 1.00 92.75 87 GLU A C 1
ATOM 660 O O . GLU A 1 87 ? 0.845 -8.300 4.665 1.00 92.75 87 GLU A O 1
ATOM 665 N N . GLN A 1 88 ? -0.203 -9.708 3.251 1.00 92.31 88 GLN A N 1
ATOM 666 C CA . GLN A 1 88 ? 1.025 -10.230 2.661 1.00 92.31 88 GLN A CA 1
ATOM 667 C C . GLN A 1 88 ? 1.810 -9.111 1.966 1.00 92.31 88 GLN A C 1
ATOM 669 O O . GLN A 1 88 ? 3.012 -8.972 2.197 1.00 92.31 88 GLN A O 1
ATOM 674 N N . MET A 1 89 ? 1.139 -8.294 1.146 1.00 92.94 89 MET A N 1
ATOM 675 C CA . MET A 1 89 ? 1.764 -7.160 0.458 1.00 92.94 89 MET A CA 1
ATOM 676 C C . MET A 1 89 ? 2.367 -6.166 1.453 1.00 92.94 89 MET A C 1
ATOM 678 O O . MET A 1 89 ? 3.530 -5.784 1.324 1.00 92.94 89 MET A O 1
ATOM 682 N N . VAL A 1 90 ? 1.609 -5.806 2.489 1.00 92.00 90 VAL A N 1
ATOM 683 C CA . VAL A 1 90 ? 2.039 -4.847 3.513 1.00 92.00 90 VAL A CA 1
ATOM 684 C C . VAL A 1 90 ? 3.248 -5.356 4.285 1.00 92.00 90 VAL A C 1
ATOM 686 O O . VAL A 1 90 ? 4.227 -4.629 4.442 1.00 92.00 90 VAL A O 1
ATOM 689 N N . THR A 1 91 ? 3.217 -6.611 4.728 1.00 90.00 91 THR A N 1
ATOM 690 C CA . THR A 1 91 ? 4.287 -7.202 5.544 1.00 90.00 91 THR A CA 1
ATOM 691 C C . THR A 1 91 ? 5.603 -7.330 4.773 1.00 90.00 91 THR A C 1
ATOM 693 O O . THR A 1 91 ? 6.682 -7.157 5.345 1.00 90.00 91 THR A O 1
ATOM 696 N N . GLU A 1 92 ? 5.534 -7.612 3.473 1.00 89.50 92 GLU A N 1
ATOM 697 C CA . GLU A 1 92 ? 6.711 -7.736 2.609 1.00 89.50 92 GLU A CA 1
ATOM 698 C C . GLU A 1 92 ? 7.306 -6.378 2.217 1.00 89.50 92 GLU A C 1
ATOM 700 O O . GLU A 1 92 ? 8.533 -6.220 2.158 1.00 89.50 92 GLU A O 1
ATOM 705 N N . ASP A 1 93 ? 6.455 -5.381 1.978 1.00 89.75 93 ASP A N 1
ATOM 706 C CA . ASP A 1 93 ? 6.896 -4.086 1.472 1.00 89.75 93 ASP A CA 1
ATOM 707 C C . ASP A 1 93 ? 7.296 -3.117 2.601 1.00 89.75 93 ASP A 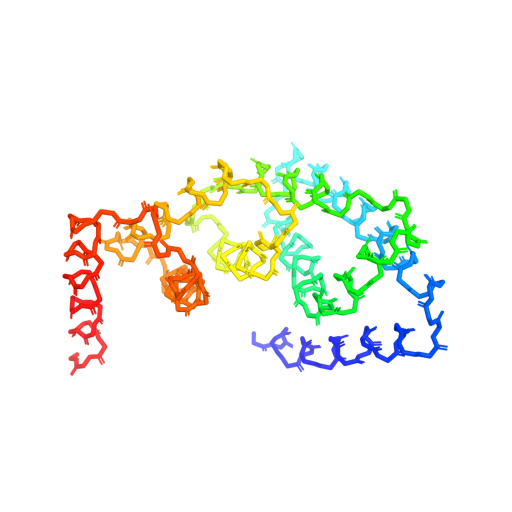C 1
ATOM 709 O O . ASP A 1 93 ? 8.237 -2.346 2.403 1.00 89.75 93 ASP A O 1
ATOM 713 N N . ILE A 1 94 ? 6.717 -3.217 3.811 1.00 84.25 94 ILE A N 1
ATOM 714 C CA . ILE A 1 94 ? 7.077 -2.373 4.975 1.00 84.25 94 ILE A CA 1
ATOM 715 C C . ILE A 1 94 ? 8.533 -2.553 5.427 1.00 84.25 94 ILE A C 1
ATOM 717 O O . ILE A 1 94 ? 9.122 -1.642 6.006 1.00 84.25 94 ILE A O 1
ATOM 721 N N . ARG A 1 95 ? 9.133 -3.715 5.135 1.00 79.25 95 ARG A N 1
ATOM 722 C CA . ARG A 1 95 ? 10.548 -4.022 5.415 1.00 79.25 95 ARG A CA 1
ATOM 723 C C . ARG A 1 95 ? 11.516 -3.288 4.484 1.00 79.25 95 ARG A C 1
ATOM 725 O O . ARG A 1 95 ? 12.724 -3.343 4.694 1.00 79.25 95 ARG A O 1
ATOM 732 N N . THR A 1 96 ? 11.007 -2.646 3.436 1.00 81.56 96 THR A N 1
ATOM 733 C CA . THR A 1 96 ? 11.819 -1.911 2.464 1.00 81.56 96 THR A CA 1
ATOM 734 C C . THR A 1 96 ? 12.195 -0.539 3.018 1.00 81.56 96 THR A C 1
ATOM 736 O O . THR A 1 96 ? 11.373 0.134 3.639 1.00 81.56 96 THR A O 1
ATOM 739 N N . GLY A 1 97 ? 13.433 -0.100 2.779 1.00 80.44 97 GLY A N 1
ATOM 740 C CA . GLY A 1 97 ? 13.901 1.213 3.205 1.00 80.44 97 GLY A CA 1
ATOM 741 C C . GLY A 1 97 ? 13.098 2.349 2.565 1.00 80.44 97 GLY A C 1
ATOM 742 O O . GLY A 1 97 ? 12.939 2.423 1.345 1.00 80.44 97 GLY A O 1
ATOM 743 N N . VAL A 1 98 ? 12.629 3.278 3.402 1.00 83.62 98 VAL A N 1
ATOM 744 C CA . VAL A 1 98 ? 11.820 4.447 3.002 1.00 83.62 98 VAL A CA 1
ATOM 745 C C . VAL A 1 98 ? 12.547 5.367 2.010 1.00 83.62 98 VAL A C 1
ATOM 747 O O . VAL A 1 98 ? 11.909 6.063 1.221 1.00 83.62 98 VAL A O 1
ATOM 750 N N . HIS A 1 99 ? 13.883 5.356 2.037 1.00 87.50 99 HIS A N 1
ATOM 751 C CA . HIS A 1 99 ? 14.737 6.131 1.134 1.00 87.5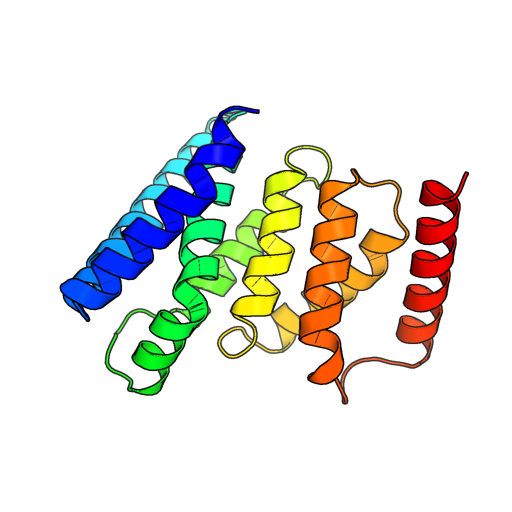0 99 HIS A CA 1
ATOM 752 C C . HIS A 1 99 ? 14.994 5.434 -0.207 1.00 87.50 99 HIS A C 1
ATOM 754 O O . HIS A 1 99 ? 15.218 6.118 -1.203 1.00 87.50 99 HIS A O 1
ATOM 760 N N . ASP A 1 100 ? 14.913 4.102 -0.259 1.00 88.00 100 ASP A N 1
ATOM 761 C CA . ASP A 1 100 ? 15.223 3.331 -1.468 1.00 88.00 100 ASP A CA 1
ATOM 762 C C . ASP A 1 100 ? 14.087 3.413 -2.494 1.00 88.00 100 ASP A C 1
ATOM 764 O O . ASP A 1 100 ? 14.306 3.425 -3.705 1.00 88.00 100 ASP A O 1
ATOM 768 N N . SER A 1 101 ? 12.846 3.476 -2.004 1.00 91.81 101 SER A N 1
ATOM 769 C CA . SER A 1 101 ? 11.638 3.469 -2.836 1.00 91.81 101 SER A CA 1
ATOM 770 C C . SER A 1 101 ? 10.531 4.360 -2.244 1.00 91.81 101 SER A C 1
ATOM 772 O O . SER A 1 101 ? 9.450 3.887 -1.888 1.00 91.81 101 SER A O 1
ATOM 774 N N . PRO A 1 102 ? 10.751 5.687 -2.159 1.00 93.31 102 PRO A N 1
ATOM 775 C CA . PRO A 1 102 ? 9.842 6.596 -1.455 1.00 93.31 102 PRO A CA 1
ATOM 776 C C . PRO A 1 102 ? 8.424 6.624 -2.038 1.00 93.31 102 PRO A C 1
ATOM 778 O O . PRO A 1 102 ? 7.458 6.806 -1.302 1.00 93.31 102 PRO A O 1
ATOM 781 N N . PHE A 1 103 ? 8.275 6.415 -3.350 1.00 94.12 103 PHE A N 1
ATOM 782 C CA . PHE A 1 103 ? 6.962 6.346 -3.997 1.00 94.12 103 PHE A CA 1
ATOM 783 C C . PHE A 1 103 ? 6.213 5.047 -3.688 1.00 94.12 103 PHE A C 1
ATOM 785 O O . PHE A 1 103 ? 4.999 5.095 -3.505 1.00 94.12 103 PHE A O 1
ATOM 792 N N . LEU A 1 104 ? 6.920 3.916 -3.564 1.00 94.62 104 LEU A N 1
ATOM 793 C CA . LEU A 1 104 ? 6.315 2.664 -3.105 1.00 94.62 104 LEU A CA 1
ATOM 794 C C . LEU A 1 104 ? 5.790 2.834 -1.678 1.00 94.62 104 LEU A C 1
ATOM 796 O O . LEU A 1 104 ? 4.647 2.492 -1.398 1.00 94.62 104 LEU A O 1
ATOM 800 N N . TYR A 1 105 ? 6.590 3.432 -0.794 1.00 92.31 105 TYR A N 1
ATOM 801 C CA . TYR A 1 105 ? 6.195 3.637 0.598 1.00 92.31 105 TYR A CA 1
ATOM 802 C C . TYR A 1 105 ? 5.031 4.631 0.736 1.00 92.31 105 TYR A C 1
ATOM 804 O O . TYR A 1 105 ? 4.081 4.393 1.479 1.00 92.31 105 TYR A O 1
ATOM 812 N N . ALA A 1 106 ? 5.051 5.717 -0.043 1.00 93.50 106 ALA A N 1
ATOM 813 C CA . ALA A 1 106 ? 3.920 6.636 -0.144 1.00 93.50 106 ALA A CA 1
ATOM 814 C C . ALA A 1 106 ? 2.646 5.920 -0.616 1.00 93.50 106 ALA A C 1
ATOM 816 O O . ALA A 1 106 ? 1.565 6.164 -0.084 1.00 93.50 106 ALA A O 1
ATOM 817 N N . ARG A 1 107 ? 2.768 5.019 -1.599 1.00 94.31 107 ARG A N 1
ATOM 818 C CA . ARG A 1 107 ? 1.645 4.227 -2.104 1.00 94.31 107 ARG A CA 1
ATOM 819 C C . ARG A 1 107 ? 1.135 3.228 -1.075 1.00 94.31 107 ARG A C 1
ATOM 821 O O . ARG A 1 107 ? -0.078 3.082 -0.953 1.00 94.31 107 ARG A O 1
ATOM 828 N N . LEU A 1 108 ? 2.032 2.603 -0.319 1.00 94.50 108 LEU A N 1
ATOM 829 C CA . LEU A 1 108 ? 1.692 1.663 0.742 1.00 94.50 108 LEU A CA 1
ATOM 830 C C . LEU A 1 108 ? 0.807 2.321 1.811 1.00 94.50 108 LEU A C 1
ATOM 832 O O . LEU A 1 108 ? -0.173 1.715 2.234 1.00 94.50 108 LEU A O 1
ATOM 836 N N . PHE A 1 109 ? 1.071 3.588 2.163 1.00 93.25 109 PHE A N 1
ATOM 837 C CA . PHE A 1 109 ? 0.190 4.389 3.029 1.00 93.25 109 PHE A CA 1
ATOM 838 C C . PHE A 1 109 ? -1.240 4.472 2.516 1.00 93.25 109 PHE A C 1
ATOM 840 O O . PHE A 1 109 ? -2.182 4.191 3.257 1.00 93.25 109 PHE A O 1
ATOM 847 N N . ILE A 1 110 ? -1.406 4.808 1.242 1.00 93.12 110 ILE A N 1
ATOM 848 C CA . ILE A 1 110 ? -2.736 4.925 0.641 1.00 93.12 110 ILE A CA 1
ATOM 849 C C . ILE A 1 110 ? -3.419 3.563 0.539 1.00 93.12 110 ILE A C 1
ATOM 851 O O . ILE A 1 110 ? -4.615 3.465 0.789 1.00 93.12 110 ILE A O 1
ATOM 855 N N . PHE A 1 111 ? -2.664 2.524 0.188 1.00 95.12 111 PHE A N 1
ATOM 856 C CA . PHE A 1 111 ? -3.177 1.166 0.088 1.00 95.12 111 PHE A CA 1
ATOM 857 C C . PHE A 1 111 ? -3.726 0.674 1.431 1.00 95.12 111 PHE A C 1
ATOM 859 O O . PHE A 1 111 ? -4.885 0.286 1.496 1.00 95.12 111 PHE A O 1
ATOM 866 N N . VAL A 1 112 ? -2.962 0.772 2.524 1.00 93.94 112 VAL A N 1
ATOM 867 C CA . VAL A 1 112 ? -3.452 0.345 3.848 1.00 93.94 112 VAL A CA 1
ATOM 868 C C . VAL A 1 112 ? -4.665 1.155 4.290 1.00 93.94 112 VAL A C 1
ATOM 870 O O . VAL A 1 112 ? -5.608 0.580 4.819 1.00 93.94 112 VAL A O 1
ATOM 873 N N . ALA A 1 113 ? -4.674 2.470 4.048 1.00 93.25 113 ALA A N 1
ATOM 874 C CA . ALA A 1 113 ? -5.826 3.299 4.389 1.00 93.25 113 ALA A CA 1
ATOM 875 C C . ALA A 1 113 ? -7.091 2.879 3.625 1.00 93.25 113 ALA A C 1
ATOM 877 O O . ALA A 1 113 ? -8.172 2.848 4.201 1.00 93.25 113 ALA A O 1
ATOM 878 N N . LYS A 1 114 ? -6.952 2.510 2.347 1.00 94.12 114 LYS A N 1
ATOM 879 C CA . LYS A 1 114 ? -8.060 2.001 1.535 1.00 94.12 114 LYS A CA 1
ATOM 880 C C . LYS A 1 114 ? -8.534 0.623 1.984 1.00 94.12 114 LYS A C 1
ATOM 882 O O . LYS A 1 114 ? -9.731 0.409 2.005 1.00 94.12 114 LYS A O 1
ATOM 887 N N . PHE A 1 115 ? -7.631 -0.276 2.361 1.00 93.38 115 PHE A N 1
ATOM 888 C CA . PHE A 1 115 ? -7.950 -1.660 2.736 1.00 93.38 115 PHE A CA 1
ATOM 889 C C . PHE A 1 115 ? -8.120 -1.860 4.254 1.00 93.38 115 PHE A C 1
ATOM 891 O O . PHE A 1 115 ? -8.144 -2.993 4.735 1.00 93.38 115 PHE A O 1
ATOM 898 N N . SER A 1 116 ? -8.269 -0.780 5.027 1.00 92.44 116 SER A N 1
ATOM 899 C CA . SER A 1 116 ? -8.491 -0.850 6.476 1.00 92.44 116 SER A CA 1
ATOM 900 C C . SER A 1 116 ? -9.677 -1.727 6.909 1.00 92.44 116 SER A C 1
ATOM 902 O O . SER A 1 116 ? -9.542 -2.356 7.958 1.00 92.44 116 SER A O 1
ATOM 904 N N . PRO A 1 117 ? -10.791 -1.865 6.14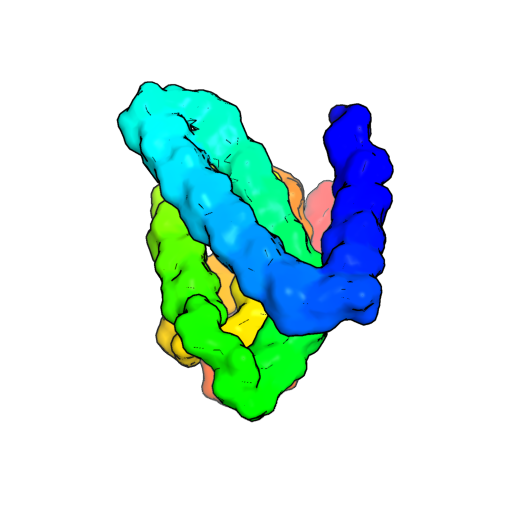8 1.00 90.00 117 PRO A N 1
ATOM 905 C CA . PRO A 1 117 ? -11.915 -2.696 6.587 1.00 90.00 117 PRO A CA 1
ATOM 906 C C . PRO A 1 117 ? -11.626 -4.203 6.551 1.00 90.00 117 PRO A C 1
ATOM 908 O O . PRO A 1 117 ? -12.358 -4.975 7.167 1.00 90.00 117 PRO A O 1
ATOM 911 N N . VAL A 1 118 ? -10.594 -4.626 5.811 1.00 89.38 118 VAL A N 1
ATOM 912 C CA . VAL A 1 118 ? -10.320 -6.043 5.501 1.00 89.38 118 VAL A CA 1
ATOM 913 C C . VAL A 1 118 ? -8.969 -6.525 6.038 1.00 89.38 118 VAL A C 1
ATOM 915 O O . VAL A 1 118 ? -8.704 -7.725 6.067 1.00 89.38 118 VAL A O 1
ATOM 918 N N . ILE A 1 119 ? -8.115 -5.601 6.481 1.00 89.12 119 ILE A N 1
ATOM 919 C CA . ILE A 1 119 ? -6.842 -5.881 7.154 1.00 89.12 119 ILE A CA 1
ATOM 920 C C . ILE A 1 119 ? -7.075 -6.030 8.666 1.00 89.12 119 ILE A C 1
ATOM 922 O O . ILE A 1 119 ? -7.922 -5.357 9.255 1.00 89.12 119 ILE A O 1
ATOM 926 N N . SER A 1 120 ? -6.301 -6.892 9.328 1.00 89.44 120 SER A N 1
ATOM 927 C CA . SER A 1 120 ? -6.380 -7.073 10.776 1.00 89.44 120 SER A CA 1
ATOM 928 C C . SER A 1 120 ? -6.021 -5.809 11.556 1.00 89.44 120 SER A C 1
ATOM 930 O O . SER A 1 120 ? -5.134 -5.025 11.205 1.00 89.44 120 SER A O 1
ATOM 932 N N . HIS A 1 121 ? -6.677 -5.662 12.706 1.00 86.62 121 HIS A N 1
ATOM 933 C CA . HIS A 1 121 ? -6.481 -4.520 13.592 1.00 86.62 121 HIS A CA 1
ATOM 934 C C . HIS A 1 121 ? -5.013 -4.328 14.008 1.00 86.62 121 HIS A C 1
ATOM 936 O O . HIS A 1 121 ? -4.523 -3.205 14.015 1.00 86.62 121 HIS A O 1
ATOM 942 N N . GLY A 1 122 ? -4.278 -5.415 14.272 1.00 86.25 122 GLY A N 1
ATOM 943 C CA . GLY A 1 122 ? -2.870 -5.333 14.674 1.00 86.25 122 GLY A CA 1
ATOM 944 C C . GLY A 1 122 ? -1.951 -4.766 13.585 1.00 86.25 122 GLY A C 1
ATOM 945 O O . GLY A 1 122 ? -1.060 -3.968 13.883 1.00 86.25 122 GLY A O 1
ATOM 946 N N . VAL A 1 123 ? -2.181 -5.126 12.315 1.00 86.38 123 VAL A N 1
ATOM 947 C CA . VAL A 1 123 ? -1.445 -4.541 11.181 1.00 86.38 123 VAL A CA 1
ATOM 948 C C . VAL A 1 123 ? -1.792 -3.060 11.047 1.00 86.38 123 VAL A C 1
ATOM 950 O O . VAL A 1 123 ? -0.891 -2.233 10.902 1.00 86.38 123 VAL A O 1
ATOM 953 N N . LEU A 1 124 ? -3.077 -2.712 11.165 1.00 88.44 124 LEU A N 1
ATOM 954 C CA . LEU A 1 124 ? -3.549 -1.334 11.062 1.00 88.44 124 LEU A CA 1
ATOM 955 C C . LEU A 1 124 ? -2.983 -0.429 12.170 1.00 88.44 124 LEU A C 1
ATOM 957 O O . LEU A 1 124 ? -2.508 0.666 11.874 1.00 88.44 124 LEU A O 1
ATOM 961 N N . GLU A 1 125 ? -2.969 -0.878 13.426 1.00 86.56 125 GLU A N 1
ATOM 962 C CA . GLU A 1 125 ? -2.392 -0.133 14.555 1.00 86.56 125 GLU A CA 1
ATOM 963 C C . GLU A 1 125 ? -0.889 0.109 14.379 1.00 86.56 125 GLU A C 1
ATOM 965 O O . GLU A 1 125 ? -0.396 1.226 14.576 1.00 86.56 125 GLU A O 1
ATOM 970 N N . HIS A 1 126 ? -0.146 -0.928 13.975 1.00 85.44 126 HIS A N 1
ATOM 971 C CA . HIS A 1 126 ? 1.283 -0.802 13.704 1.00 85.44 126 HIS A CA 1
ATOM 972 C C . HIS A 1 126 ? 1.540 0.218 12.592 1.00 85.44 126 HIS A C 1
ATOM 974 O O . HIS A 1 126 ? 2.419 1.078 12.706 1.00 85.44 126 HIS A O 1
ATOM 980 N N . PHE A 1 127 ? 0.724 0.156 11.543 1.00 87.75 127 PHE A N 1
ATOM 981 C CA . PHE A 1 127 ? 0.807 1.049 10.405 1.00 87.75 127 PHE A CA 1
ATOM 982 C C . PHE A 1 127 ? 0.480 2.500 10.764 1.00 87.75 127 PHE A C 1
ATOM 984 O O . PHE A 1 127 ? 1.200 3.418 10.372 1.00 87.75 127 PHE A O 1
ATOM 991 N N . LEU A 1 128 ? -0.557 2.713 11.572 1.00 87.44 128 LEU A N 1
ATOM 992 C CA . LEU A 1 128 ? -0.938 4.025 12.078 1.00 87.44 128 LEU A CA 1
ATOM 993 C C . LEU A 1 128 ? 0.179 4.636 12.932 1.00 87.44 128 LEU A C 1
ATOM 995 O O . LEU A 1 128 ? 0.541 5.799 12.752 1.00 87.44 128 LEU A O 1
ATOM 999 N N . SER A 1 129 ? 0.794 3.837 13.808 1.00 86.38 129 SER A N 1
ATOM 1000 C CA . SER A 1 129 ? 1.953 4.270 14.594 1.00 86.38 129 SER A CA 1
ATOM 1001 C C . SER A 1 129 ? 3.137 4.661 13.704 1.00 86.38 129 SER A C 1
ATOM 1003 O O . SER A 1 129 ? 3.788 5.680 13.954 1.00 86.38 129 SER A O 1
ATOM 1005 N N . ALA A 1 130 ? 3.411 3.883 12.654 1.00 87.75 130 ALA A N 1
ATOM 1006 C CA . ALA A 1 130 ? 4.458 4.186 11.684 1.00 87.75 130 ALA A CA 1
ATOM 1007 C C . ALA A 1 130 ? 4.164 5.485 10.916 1.00 87.75 130 ALA A C 1
ATOM 1009 O O . ALA A 1 130 ? 5.054 6.326 10.792 1.00 87.75 130 ALA A O 1
ATOM 1010 N N . ALA A 1 131 ? 2.916 5.692 10.480 1.00 90.31 131 ALA A N 1
ATOM 1011 C CA . ALA A 1 131 ? 2.478 6.908 9.799 1.00 90.31 131 ALA A CA 1
ATOM 1012 C C . ALA A 1 131 ? 2.675 8.156 10.672 1.00 90.31 131 ALA A C 1
ATOM 1014 O O . ALA A 1 131 ? 3.229 9.144 10.204 1.00 90.31 131 ALA A O 1
ATOM 1015 N N . ILE A 1 132 ? 2.295 8.108 11.954 1.00 89.44 132 ILE A N 1
ATOM 1016 C CA . ILE A 1 132 ? 2.484 9.236 12.883 1.00 89.44 132 ILE A CA 1
ATOM 1017 C C . ILE A 1 132 ? 3.969 9.574 13.037 1.00 89.44 132 ILE A C 1
ATOM 1019 O O . ILE A 1 132 ? 4.349 10.741 12.972 1.00 89.44 132 ILE A O 1
ATOM 1023 N N . LYS A 1 133 ? 4.823 8.559 13.210 1.00 88.12 133 LYS A N 1
ATOM 1024 C CA . LYS A 1 133 ? 6.268 8.766 13.376 1.00 88.12 133 LYS A CA 1
ATOM 1025 C C . LYS A 1 133 ? 6.899 9.359 12.122 1.00 88.12 133 LYS A C 1
ATOM 1027 O O . LYS A 1 133 ? 7.677 10.300 12.230 1.00 88.12 133 LYS A O 1
ATOM 1032 N N . VAL A 1 134 ? 6.570 8.827 10.944 1.00 90.94 134 VAL A N 1
ATOM 1033 C CA . VAL A 1 134 ? 7.270 9.171 9.699 1.00 90.94 134 VAL A CA 1
ATOM 1034 C C . VAL A 1 134 ? 7.074 10.631 9.282 1.00 90.94 134 VAL A C 1
ATOM 1036 O O . VAL A 1 134 ? 7.957 11.196 8.641 1.00 90.94 134 VAL A O 1
ATOM 1039 N N . VAL A 1 135 ? 5.963 11.266 9.679 1.00 90.19 135 VAL A N 1
ATOM 1040 C CA . VAL A 1 135 ? 5.700 12.692 9.403 1.00 90.19 135 VAL A CA 1
ATOM 1041 C C . VAL A 1 135 ? 6.787 13.586 10.012 1.00 90.19 135 VAL A C 1
ATOM 1043 O O . VAL A 1 135 ? 7.206 14.549 9.371 1.00 90.19 135 VAL A O 1
ATOM 1046 N N . GLY A 1 136 ? 7.275 13.241 11.208 1.00 86.00 136 GLY A N 1
ATOM 1047 C CA . GLY A 1 136 ? 8.317 13.984 11.923 1.00 86.00 136 GLY A CA 1
ATOM 1048 C C . GLY A 1 136 ? 9.754 13.577 11.584 1.00 86.00 136 GLY A C 1
ATOM 1049 O O . GLY A 1 136 ? 10.690 14.171 12.110 1.00 86.00 136 GLY A O 1
ATOM 1050 N N . LEU A 1 137 ? 9.962 12.565 10.736 1.00 89.94 137 LEU A N 1
ATOM 1051 C CA . LEU A 1 137 ? 11.303 12.117 10.354 1.00 89.94 137 LEU A CA 1
ATOM 1052 C C . LEU A 1 137 ? 11.839 12.883 9.138 1.00 89.94 137 LEU A C 1
ATOM 1054 O O . LEU A 1 137 ? 11.089 13.449 8.335 1.00 89.94 137 LEU A O 1
ATOM 1058 N N . ASP A 1 138 ? 13.159 12.849 8.966 1.00 91.12 138 ASP A N 1
ATOM 1059 C CA . ASP A 1 138 ? 13.825 13.326 7.753 1.00 91.12 138 ASP A CA 1
ATOM 1060 C C . ASP A 1 138 ? 13.722 12.282 6.629 1.00 91.12 138 ASP A C 1
ATOM 1062 O O . ASP A 1 138 ? 14.662 11.559 6.309 1.00 91.12 138 ASP A O 1
ATOM 1066 N N . VAL A 1 139 ? 12.515 12.145 6.079 1.00 92.50 139 VAL A N 1
ATOM 1067 C CA . VAL A 1 139 ? 12.209 11.249 4.957 1.00 92.50 139 VAL A CA 1
ATOM 1068 C C . VAL A 1 139 ? 11.824 12.044 3.706 1.00 92.50 139 VAL A C 1
ATOM 1070 O O . VAL A 1 139 ? 11.371 13.190 3.816 1.00 92.50 139 VAL A O 1
ATOM 1073 N N . PRO A 1 140 ? 11.923 11.442 2.504 1.00 93.31 140 PRO A N 1
ATOM 1074 C CA . PRO A 1 140 ? 11.549 12.118 1.269 1.00 93.31 140 PRO A CA 1
ATOM 1075 C C . PRO A 1 140 ? 10.096 12.637 1.286 1.00 93.31 140 PRO A C 1
ATOM 1077 O O . PRO A 1 140 ? 9.203 11.935 1.773 1.00 93.31 140 PRO A O 1
ATOM 1080 N N . PRO A 1 141 ? 9.809 13.808 0.681 1.00 91.62 141 PRO A N 1
ATOM 1081 C CA . PRO A 1 141 ? 8.474 14.414 0.695 1.00 91.62 141 PRO A CA 1
ATOM 1082 C C . PRO A 1 141 ? 7.306 13.499 0.277 1.00 91.62 141 PRO A C 1
ATOM 1084 O O . PRO A 1 141 ? 6.264 13.566 0.933 1.00 91.62 141 PRO A O 1
ATOM 1087 N N . PRO A 1 142 ? 7.429 12.607 -0.735 1.00 92.62 142 PRO A N 1
ATOM 1088 C CA . PRO A 1 142 ? 6.340 11.695 -1.097 1.00 92.62 142 PRO A CA 1
ATOM 1089 C C . PRO A 1 142 ? 5.861 10.829 0.072 1.00 92.62 142 PRO A C 1
ATOM 1091 O O . PRO A 1 142 ? 4.661 10.604 0.218 1.00 92.62 142 PRO A O 1
ATOM 1094 N N . VAL A 1 143 ? 6.786 10.391 0.930 1.00 93.69 143 VAL A N 1
ATOM 1095 C CA . VAL A 1 143 ? 6.497 9.551 2.098 1.00 93.69 143 VAL A CA 1
ATOM 1096 C C . VAL A 1 143 ? 5.656 10.325 3.110 1.00 93.69 143 VAL A C 1
ATOM 1098 O O . VAL A 1 143 ? 4.631 9.817 3.561 1.00 93.69 143 VAL A O 1
ATOM 1101 N N . LYS A 1 144 ? 6.041 11.574 3.415 1.00 93.50 144 LYS A N 1
ATOM 1102 C CA . LYS A 1 144 ? 5.297 12.450 4.335 1.00 93.50 144 LYS A CA 1
ATOM 1103 C C . LYS A 1 144 ? 3.884 12.718 3.823 1.00 93.50 144 LYS A C 1
ATOM 1105 O O . LYS A 1 144 ? 2.925 12.589 4.574 1.00 93.50 144 LYS A O 1
ATOM 1110 N N . VAL A 1 145 ? 3.744 13.028 2.532 1.00 92.25 145 VAL A N 1
ATOM 1111 C CA . VAL A 1 145 ? 2.435 13.262 1.899 1.00 92.25 145 VAL A CA 1
ATOM 1112 C C . VAL A 1 145 ? 1.559 12.008 1.953 1.00 92.25 145 VAL A C 1
ATOM 1114 O O . VAL A 1 145 ? 0.383 12.103 2.307 1.00 92.25 145 VAL A O 1
ATOM 1117 N N . GLY A 1 146 ? 2.121 10.835 1.641 1.00 92.88 146 GLY A N 1
ATOM 1118 C CA . GLY A 1 146 ? 1.420 9.555 1.747 1.00 92.88 146 GLY A CA 1
ATOM 1119 C C . GLY A 1 146 ? 0.932 9.285 3.171 1.00 92.88 146 GLY A C 1
ATOM 1120 O O . GLY A 1 146 ? -0.247 8.997 3.363 1.00 92.88 146 GLY A O 1
ATOM 1121 N N . ALA A 1 147 ? 1.805 9.468 4.165 1.00 93.38 147 ALA A N 1
ATOM 1122 C CA . ALA A 1 147 ? 1.476 9.298 5.577 1.00 93.38 147 ALA A CA 1
ATOM 1123 C C . ALA A 1 147 ? 0.373 10.260 6.036 1.00 93.38 147 ALA A C 1
ATOM 1125 O O . ALA A 1 147 ? -0.624 9.814 6.596 1.00 93.38 147 ALA A O 1
ATOM 1126 N N . CYS A 1 148 ? 0.488 11.557 5.736 1.00 92.94 148 CYS A N 1
ATOM 1127 C CA . CYS A 1 148 ? -0.541 12.543 6.072 1.00 92.94 148 CYS A CA 1
ATOM 1128 C C . CYS A 1 148 ? -1.901 12.193 5.453 1.00 92.94 148 CYS A C 1
ATOM 1130 O O . CYS A 1 148 ? -2.929 12.322 6.115 1.00 92.94 148 CYS A O 1
ATOM 1132 N N . ARG A 1 149 ? -1.917 11.722 4.199 1.00 92.19 149 ARG A N 1
ATOM 1133 C CA . ARG A 1 149 ? -3.152 11.313 3.521 1.00 92.19 149 ARG A CA 1
ATOM 1134 C C . ARG A 1 149 ? -3.750 10.034 4.108 1.00 92.19 149 ARG A C 1
ATOM 1136 O O . ARG A 1 149 ? -4.967 9.940 4.202 1.00 92.19 149 ARG A O 1
ATOM 1143 N N . ALA A 1 150 ? -2.932 9.064 4.506 1.00 92.62 150 ALA A N 1
ATOM 1144 C CA . ALA A 1 150 ? -3.426 7.879 5.203 1.00 92.62 150 ALA A CA 1
ATOM 1145 C C . ALA A 1 150 ? -3.990 8.239 6.582 1.00 92.62 150 ALA A C 1
ATOM 1147 O O . ALA A 1 150 ? -5.069 7.786 6.944 1.00 92.62 150 ALA A O 1
ATOM 1148 N N . LEU A 1 151 ? -3.307 9.114 7.324 1.00 92.00 151 LEU A N 1
ATOM 1149 C CA . LEU A 1 151 ? -3.777 9.607 8.616 1.00 92.00 151 LEU A CA 1
ATOM 1150 C C . LEU A 1 151 ? -5.120 10.327 8.489 1.00 92.00 151 LEU A C 1
ATOM 1152 O O . LEU A 1 151 ? -6.035 10.030 9.247 1.00 92.00 151 LEU A O 1
ATOM 1156 N N . SER A 1 152 ? -5.298 11.215 7.510 1.00 90.50 152 SER A N 1
ATOM 1157 C CA . SER A 1 152 ? -6.585 11.903 7.345 1.00 90.50 152 SER A CA 1
ATOM 1158 C C . SER A 1 152 ? -7.755 10.957 7.046 1.00 90.50 152 SER A C 1
ATOM 1160 O O . SER A 1 152 ? -8.893 11.304 7.349 1.00 90.50 152 SER A O 1
ATOM 1162 N N . GLN A 1 153 ? -7.480 9.776 6.485 1.00 89.06 153 GLN A N 1
ATOM 1163 C CA . GLN A 1 153 ? -8.479 8.741 6.210 1.00 89.06 153 GLN A CA 1
ATOM 1164 C C . GLN A 1 153 ? -8.724 7.821 7.411 1.00 89.06 153 GLN A C 1
ATOM 1166 O O . GLN A 1 153 ? -9.867 7.486 7.687 1.00 89.06 153 GLN A O 1
ATOM 1171 N N . LEU A 1 154 ? -7.674 7.445 8.145 1.00 87.56 154 LEU A N 1
ATOM 1172 C CA . LEU A 1 154 ? -7.753 6.465 9.234 1.00 87.56 154 LEU A CA 1
ATOM 1173 C C . LEU A 1 154 ? -8.119 7.078 10.593 1.00 87.56 154 LEU A C 1
ATOM 1175 O O . LEU A 1 154 ? -8.778 6.434 11.406 1.00 87.56 154 LEU A O 1
ATOM 1179 N N . LEU A 1 155 ? -7.696 8.317 10.868 1.00 84.31 155 LEU A N 1
ATOM 1180 C CA . LEU A 1 155 ? -7.930 8.981 12.158 1.00 84.31 155 LEU A CA 1
ATOM 1181 C C . LEU A 1 155 ? -9.419 9.129 12.530 1.00 84.31 155 LEU A C 1
ATOM 1183 O O . LEU A 1 155 ? -9.726 8.914 13.702 1.00 84.31 155 LEU A O 1
ATOM 1187 N N . PRO A 1 156 ? -10.348 9.462 11.606 1.00 80.75 156 PRO A N 1
ATOM 1188 C CA . PRO A 1 156 ? -11.774 9.557 11.937 1.00 80.75 156 PRO A CA 1
ATOM 1189 C C . PRO A 1 156 ? -12.373 8.248 12.473 1.00 80.75 156 PRO A C 1
ATOM 1191 O O . PRO A 1 156 ? -13.294 8.277 13.287 1.00 80.75 156 PRO A O 1
ATOM 1194 N N . GLU A 1 157 ? -11.842 7.107 12.033 1.00 71.06 157 GLU A N 1
ATOM 1195 C CA . GLU A 1 157 ? -12.315 5.767 12.400 1.00 71.06 157 GLU A CA 1
ATOM 1196 C C . GLU A 1 157 ? -11.569 5.203 13.622 1.00 71.06 157 GLU A C 1
ATOM 1198 O O . GLU A 1 157 ? -12.109 4.400 14.380 1.00 71.06 157 GLU A O 1
ATOM 1203 N N . ALA A 1 158 ? -10.349 5.681 13.883 1.00 66.12 158 ALA A N 1
ATOM 1204 C CA . ALA A 1 158 ? -9.455 5.200 14.936 1.00 66.12 158 ALA A CA 1
ATOM 1205 C C . ALA A 1 158 ? -9.781 5.717 16.356 1.00 66.12 158 ALA A C 1
ATOM 1207 O O . ALA A 1 158 ? -8.913 5.684 17.233 1.00 66.12 158 ALA A O 1
ATOM 1208 N N . ASN A 1 159 ? -11.025 6.149 16.610 1.00 58.09 159 ASN A N 1
ATOM 1209 C CA . ASN A 1 159 ? -11.505 6.806 17.842 1.00 58.09 159 ASN A CA 1
ATOM 1210 C C . ASN A 1 159 ? -11.202 6.073 19.171 1.00 58.09 159 ASN A C 1
ATOM 1212 O O . ASN A 1 159 ? -11.433 6.639 20.237 1.00 58.09 159 ASN A O 1
ATOM 1216 N N . GLN A 1 160 ? -10.701 4.835 19.142 1.00 58.09 160 GLN A N 1
ATOM 1217 C CA . GLN A 1 160 ? -10.396 4.034 20.333 1.00 58.09 160 GLN A CA 1
ATOM 1218 C C . GLN A 1 160 ? -8.909 3.660 20.495 1.00 58.09 160 GLN A C 1
ATOM 1220 O O . GLN A 1 160 ? -8.527 3.218 21.574 1.00 58.09 160 GLN A O 1
ATOM 1225 N N . GLY A 1 161 ? -8.063 3.853 19.473 1.00 60.16 161 GLY A N 1
ATOM 1226 C CA . GLY A 1 161 ? -6.679 3.342 19.462 1.00 60.16 161 GLY A CA 1
ATOM 1227 C C . GLY A 1 161 ? -5.579 4.388 19.667 1.00 60.16 161 GLY A C 1
ATOM 1228 O O . GLY A 1 161 ? -4.423 4.035 19.899 1.00 60.16 161 GLY A O 1
ATOM 1229 N N . ILE A 1 162 ? -5.905 5.682 19.589 1.00 67.88 162 ILE A N 1
ATOM 1230 C CA . ILE A 1 162 ? -4.899 6.753 19.582 1.00 67.88 162 ILE A CA 1
ATOM 1231 C C . ILE A 1 162 ? -4.855 7.455 20.931 1.00 67.88 162 ILE A C 1
ATOM 1233 O O . ILE A 1 162 ? -5.804 8.115 21.351 1.00 67.88 162 ILE A O 1
ATOM 1237 N N . ASN A 1 163 ? -3.713 7.356 21.605 1.00 74.75 163 ASN A N 1
ATOM 1238 C CA . ASN A 1 163 ? -3.481 8.069 22.857 1.00 74.75 163 ASN A CA 1
ATOM 1239 C C . ASN A 1 163 ? -3.218 9.567 22.589 1.00 74.75 163 ASN A C 1
ATOM 1241 O O . ASN A 1 163 ? -2.557 9.928 21.615 1.00 74.75 163 ASN A O 1
ATOM 1245 N N . GLN A 1 164 ? -3.653 10.436 23.507 1.00 75.81 164 GLN A N 1
ATOM 1246 C CA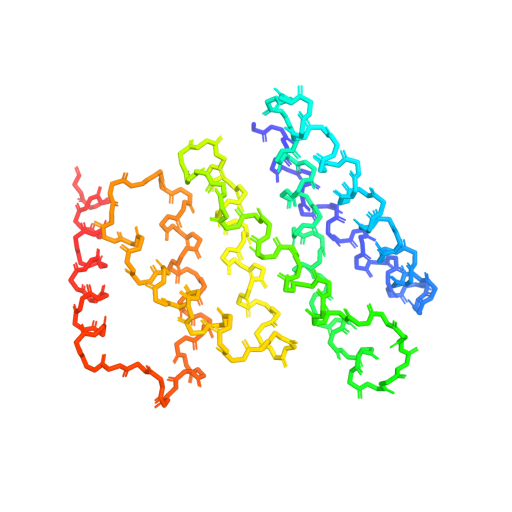 . GLN A 1 164 ? -3.319 11.865 23.570 1.00 75.81 164 GLN A CA 1
ATOM 1247 C C . GLN A 1 164 ? -1.840 12.175 23.267 1.00 75.81 164 GLN A C 1
ATOM 1249 O O . GLN A 1 164 ? -1.555 13.146 22.570 1.00 75.81 164 GLN A O 1
ATOM 1254 N N . ALA A 1 165 ? -0.895 11.348 23.724 1.00 80.12 165 ALA A N 1
ATOM 1255 C CA . ALA A 1 165 ? 0.528 11.521 23.420 1.00 80.12 165 ALA A CA 1
ATOM 1256 C C . ALA A 1 165 ? 0.830 11.448 21.910 1.00 80.12 165 ALA A C 1
ATOM 1258 O O . ALA A 1 165 ? 1.576 12.272 21.387 1.00 80.12 165 ALA A O 1
ATOM 1259 N N . GLN A 1 166 ? 0.218 10.502 21.194 1.00 79.31 166 GLN A N 1
ATOM 1260 C CA . GLN A 1 166 ? 0.392 10.350 19.746 1.00 79.31 166 GLN A CA 1
ATOM 1261 C C . GLN A 1 166 ? -0.254 11.503 18.974 1.00 79.31 166 GLN A C 1
ATOM 1263 O O . GLN A 1 166 ? 0.319 11.970 17.992 1.00 79.31 166 GLN A O 1
ATOM 1268 N N . ILE A 1 167 ? -1.402 12.000 19.448 1.00 81.19 167 ILE A N 1
ATOM 1269 C CA . ILE A 1 167 ? -2.065 13.186 18.885 1.00 81.19 167 ILE A CA 1
ATOM 1270 C C . ILE A 1 167 ? -1.150 14.406 19.008 1.00 81.19 167 ILE A C 1
ATOM 1272 O O . ILE A 1 167 ? -0.933 15.114 18.028 1.00 81.19 167 ILE A O 1
ATOM 1276 N N . MET A 1 168 ? -0.569 14.628 20.190 1.00 83.31 168 MET A N 1
ATOM 1277 C CA . MET A 1 168 ? 0.351 15.744 20.414 1.00 83.31 168 MET A CA 1
ATOM 1278 C C . MET A 1 168 ? 1.594 15.644 19.528 1.00 83.31 168 MET A C 1
ATOM 1280 O O . MET A 1 168 ? 1.957 16.631 18.894 1.00 83.31 168 MET A O 1
ATOM 1284 N N . CYS A 1 169 ? 2.203 14.457 19.417 1.00 84.69 169 CYS A N 1
ATOM 1285 C CA . CYS A 1 169 ? 3.327 14.236 18.505 1.00 84.69 169 CYS A CA 1
ATOM 1286 C C . CYS A 1 169 ? 2.957 14.561 17.053 1.00 84.69 169 CYS A C 1
ATOM 1288 O O . CYS A 1 169 ? 3.696 15.279 16.386 1.00 84.69 169 CYS A O 1
ATOM 1290 N N . LEU A 1 170 ? 1.804 14.080 16.578 1.00 86.50 170 LEU A N 1
ATOM 1291 C CA . LEU A 1 170 ? 1.347 14.342 15.216 1.00 86.50 170 LEU A CA 1
ATOM 1292 C C . LEU A 1 170 ? 1.150 15.842 14.960 1.00 86.50 170 LEU A C 1
ATOM 1294 O O . LEU A 1 170 ? 1.606 16.351 13.939 1.00 86.50 170 LEU A O 1
ATOM 1298 N N . LEU A 1 171 ? 0.501 16.560 15.881 1.00 86.38 171 LEU A N 1
ATOM 1299 C CA . LEU A 1 171 ? 0.274 18.002 15.751 1.00 86.38 171 LEU A CA 1
ATOM 1300 C C . LEU A 1 171 ? 1.591 18.786 15.697 1.00 86.38 171 LEU A C 1
ATOM 1302 O O . LEU A 1 171 ? 1.728 19.689 14.868 1.00 86.38 171 LEU A O 1
ATOM 1306 N N . SER A 1 172 ? 2.572 18.423 16.528 1.00 87.62 172 SER A N 1
ATOM 1307 C CA . SER A 1 172 ? 3.913 19.014 16.480 1.00 87.62 172 SER A CA 1
ATOM 1308 C C . SER A 1 172 ? 4.583 18.769 15.128 1.00 87.62 172 SER A C 1
ATOM 1310 O O . SER A 1 172 ? 4.994 19.726 14.474 1.00 87.62 172 SER A O 1
ATOM 1312 N N . SER A 1 173 ? 4.609 17.520 14.653 1.00 88.19 173 SER A N 1
ATOM 1313 C CA . SER A 1 173 ? 5.236 17.177 13.371 1.00 88.19 173 SER A CA 1
ATOM 1314 C C . SER A 1 173 ? 4.547 17.832 12.170 1.00 88.19 173 SER A C 1
ATOM 1316 O O . SER A 1 173 ? 5.218 18.264 11.236 1.00 88.19 173 SER A O 1
ATOM 1318 N N . LEU A 1 174 ? 3.217 17.962 12.185 1.00 88.25 174 LEU A N 1
ATOM 1319 C CA . LEU A 1 174 ? 2.481 18.688 11.144 1.00 88.25 174 LEU A CA 1
ATOM 1320 C C . LEU A 1 174 ? 2.803 20.186 11.155 1.00 88.25 174 LEU A C 1
ATOM 1322 O O . LEU A 1 174 ? 2.949 20.781 10.091 1.00 88.25 174 LEU A O 1
ATOM 1326 N N . THR A 1 175 ? 2.948 20.789 12.336 1.00 86.75 175 THR A N 1
ATOM 1327 C CA . THR A 1 175 ? 3.318 22.208 12.469 1.00 86.75 175 THR A CA 1
ATOM 1328 C C . THR A 1 175 ? 4.716 22.465 11.907 1.00 86.75 175 THR A C 1
ATOM 1330 O O . THR A 1 175 ? 4.916 23.406 11.141 1.00 86.75 175 THR A O 1
ATOM 1333 N N . GLU A 1 176 ? 5.678 21.597 12.223 1.00 86.00 176 GLU A N 1
ATOM 1334 C CA . GLU A 1 176 ? 7.030 21.660 11.659 1.00 86.00 176 GLU A CA 1
ATOM 1335 C C . GLU A 1 176 ? 7.023 21.504 10.135 1.00 86.00 176 GLU A C 1
ATOM 1337 O O . GLU A 1 176 ? 7.700 22.253 9.431 1.00 86.00 176 GLU A O 1
ATOM 1342 N N . LEU A 1 177 ? 6.220 20.576 9.610 1.00 85.12 177 LEU A N 1
ATOM 1343 C CA . LEU A 1 177 ? 6.081 20.362 8.172 1.00 85.12 177 LEU A CA 1
ATOM 1344 C C . LEU A 1 177 ? 5.491 21.592 7.470 1.00 85.12 177 LEU A C 1
ATOM 1346 O O . LEU A 1 177 ? 5.971 21.974 6.407 1.00 85.12 177 LEU A O 1
ATOM 1350 N N . LEU A 1 178 ? 4.498 22.250 8.073 1.00 84.69 178 LEU A N 1
ATOM 1351 C CA . LEU A 1 178 ? 3.941 23.503 7.555 1.00 84.69 178 LEU A CA 1
ATOM 1352 C C . LEU A 1 178 ? 4.992 24.618 7.511 1.00 84.69 178 LEU A C 1
ATOM 1354 O O . LEU A 1 178 ? 5.070 25.338 6.515 1.00 84.69 178 LEU A O 1
ATOM 1358 N N . HIS A 1 179 ? 5.850 24.726 8.529 1.00 84.56 179 HIS A N 1
ATOM 1359 C CA . HIS A 1 179 ? 6.954 25.688 8.514 1.00 84.56 179 HIS A CA 1
ATOM 1360 C C . HIS A 1 179 ? 7.956 25.428 7.380 1.00 84.56 179 HIS A C 1
ATOM 1362 O O . HIS A 1 179 ? 8.453 26.385 6.801 1.00 84.56 179 HIS A O 1
ATOM 1368 N N . GLN A 1 180 ? 8.220 24.169 7.017 1.00 79.69 180 GLN A N 1
ATOM 1369 C CA . GLN A 1 180 ? 9.124 23.827 5.906 1.00 79.69 180 GLN A CA 1
ATOM 1370 C C . GLN A 1 180 ? 8.582 24.209 4.519 1.00 79.69 180 GLN A C 1
ATOM 1372 O O . GLN A 1 180 ? 9.350 24.247 3.565 1.00 79.69 180 GLN A O 1
ATOM 1377 N N . VAL A 1 181 ? 7.270 24.429 4.382 1.00 71.94 181 VAL A N 1
ATOM 1378 C CA . VAL A 1 181 ? 6.621 24.757 3.098 1.00 71.94 181 VAL A CA 1
ATOM 1379 C C . VAL A 1 181 ? 6.336 26.258 2.969 1.00 71.94 181 VAL A C 1
ATOM 1381 O O . VAL A 1 181 ? 6.191 26.765 1.859 1.00 71.94 181 VAL A O 1
ATOM 1384 N N . MET A 1 182 ? 6.224 26.971 4.092 1.00 66.88 182 MET A N 1
ATOM 1385 C CA . MET A 1 182 ? 5.862 28.393 4.132 1.00 66.88 182 MET A CA 1
ATOM 1386 C C . MET A 1 182 ? 7.057 29.362 4.098 1.00 66.88 182 MET A C 1
ATOM 1388 O O . MET A 1 182 ? 6.833 30.572 4.027 1.00 66.88 182 MET A O 1
ATOM 1392 N N . PHE A 1 183 ? 8.291 28.857 4.121 1.00 45.62 183 PHE A N 1
ATOM 1393 C CA . PHE A 1 183 ? 9.542 29.623 4.045 1.00 45.62 183 PHE A CA 1
ATOM 1394 C C . PHE A 1 183 ? 10.529 28.942 3.094 1.00 45.62 183 PHE A C 1
ATOM 1396 O O . PHE A 1 183 ? 11.419 29.657 2.582 1.00 45.62 183 PHE A O 1
#

Organism: Rhizophora mucronata (NCBI:txid61149)

Radius of gyration: 17.04 Å; chains: 1; bounding box: 40×46×42 Å

Foldseek 3Di:
DVVVVCLVVVLVVLVVQCVVVPPVSVVVLLVVLVVLVVVLVVCVVVVHLCSLVSLLSSLSNCLSCLVSVVVCVVVVVDPSLVQVVLVVSLVVPVPDDCASRVSSLLSNLSSCLSCVVSHDPVSNLVSLLVLLVVLQDPGDPSNNVSSVVSCVSCVVVCVPRDDPVSVVSSVVSVVVVVVVVVD